Protein AF-A0A7K0LJV8-F1 (afdb_monomer_lite)

Secondary structure (DSSP, 8-state):
----HHHHHHHHHHHHH-THHHHHHHHH-----SS-TTS--------GGGGT---BTTBTTTTT-S--

pLDDT: mean 92.48, std 7.53, range [56.5, 98.56]

Sequence (68 aa):
MTLDRKRY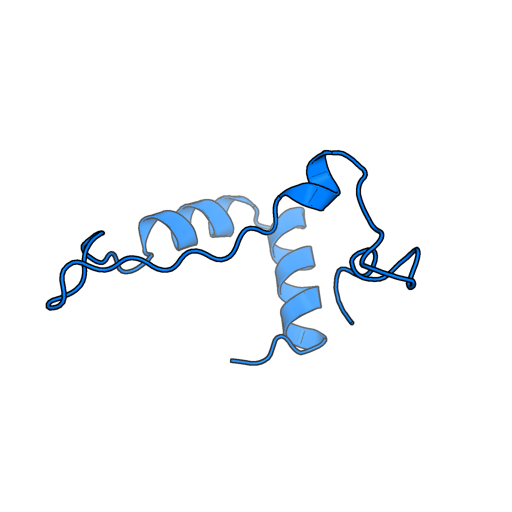LELIEARINNPASLQKALKKRARRTVAGKDGKLMLLAADHTARGIIAAGKNPTAIADRYV

Radius of gyration: 16.3 Å; chains: 1; bounding box: 35×35×29 Å

Foldseek 3Di:
DDCDPVNVVVVVCCVVPPVVVVVVCVVPDDDDDQADPVRDHDDDDDCCVVVVQQDDDPRRRNNVDPHD

Structure (mmCIF, N/CA/C/O backbone):
data_AF-A0A7K0LJV8-F1
#
_entry.id   AF-A0A7K0LJV8-F1
#
loop_
_atom_site.group_PDB
_atom_site.id
_atom_site.type_symbol
_atom_site.label_atom_id
_atom_site.label_alt_id
_atom_site.label_comp_id
_atom_site.label_asym_id
_atom_site.label_entity_id
_atom_site.label_seq_id
_atom_site.pdbx_PDB_ins_code
_atom_site.Cartn_x
_atom_site.Cartn_y
_atom_site.Cartn_z
_atom_site.occupancy
_atom_site.B_iso_or_equiv
_atom_site.auth_seq_id
_atom_site.auth_comp_id
_atom_site.auth_asym_id
_atom_site.auth_atom_id
_atom_site.pdbx_PDB_model_num
ATOM 1 N N . MET A 1 1 ? -12.029 5.828 -7.018 1.00 56.50 1 MET A N 1
ATOM 2 C CA . MET A 1 1 ? -10.773 6.605 -7.033 1.00 56.50 1 MET A CA 1
ATOM 3 C C . MET A 1 1 ? -9.771 5.794 -7.831 1.00 56.50 1 MET A C 1
ATOM 5 O O . MET A 1 1 ? -9.364 4.740 -7.365 1.00 56.50 1 MET A O 1
ATOM 9 N N . THR A 1 2 ? -9.484 6.207 -9.056 1.00 69.62 2 THR A N 1
ATOM 10 C CA . THR A 1 2 ? -8.523 5.554 -9.955 1.00 69.62 2 THR A CA 1
ATOM 11 C C . THR A 1 2 ? -7.150 6.191 -9.747 1.00 69.62 2 THR A C 1
ATOM 13 O O . THR A 1 2 ? -7.061 7.407 -9.580 1.00 69.62 2 THR A O 1
ATOM 16 N N . LEU A 1 3 ? -6.089 5.384 -9.696 1.00 82.88 3 LEU A N 1
ATOM 17 C CA . LEU A 1 3 ? -4.717 5.888 -9.651 1.00 82.88 3 LEU A CA 1
ATOM 18 C C . LEU A 1 3 ? -4.254 6.120 -11.092 1.00 82.88 3 LEU A C 1
ATOM 20 O O . LEU A 1 3 ? -3.843 5.181 -11.761 1.00 82.88 3 LEU A O 1
ATOM 24 N N . ASP A 1 4 ? -4.377 7.349 -11.588 1.00 91.25 4 ASP A N 1
ATOM 25 C CA . ASP A 1 4 ? -3.855 7.704 -12.910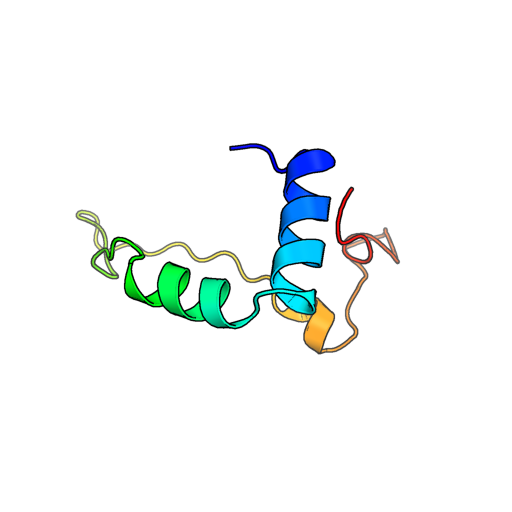 1.00 91.25 4 ASP A CA 1
ATOM 26 C C . ASP A 1 4 ? -2.328 7.925 -12.889 1.00 91.25 4 ASP A C 1
ATOM 28 O O . ASP A 1 4 ? -1.684 7.968 -11.831 1.00 91.25 4 ASP A O 1
ATOM 32 N N . ARG A 1 5 ? -1.729 8.084 -14.079 1.00 91.94 5 ARG A N 1
ATOM 33 C CA . ARG A 1 5 ? -0.279 8.298 -14.229 1.00 91.94 5 ARG A CA 1
ATOM 34 C C . ARG A 1 5 ? 0.224 9.492 -13.444 1.00 91.94 5 ARG A C 1
ATOM 36 O O . ARG A 1 5 ? 1.286 9.428 -12.831 1.00 91.94 5 ARG A O 1
ATOM 43 N N . LYS A 1 6 ? -0.531 10.588 -13.486 1.00 93.50 6 LYS A N 1
ATOM 44 C CA . LYS A 1 6 ? -0.161 11.829 -12.815 1.00 93.50 6 LYS A CA 1
ATOM 45 C C . LYS A 1 6 ? -0.071 11.588 -11.311 1.00 93.50 6 LYS A C 1
ATOM 47 O O . LYS A 1 6 ? 0.938 11.920 -10.697 1.00 93.50 6 LYS A O 1
ATOM 52 N N . ARG A 1 7 ? -1.074 10.932 -10.733 1.00 92.44 7 ARG A N 1
ATOM 53 C CA . ARG A 1 7 ? -1.134 10.644 -9.303 1.00 92.44 7 ARG A CA 1
ATOM 54 C C . ARG A 1 7 ? -0.073 9.640 -8.855 1.00 92.44 7 ARG A C 1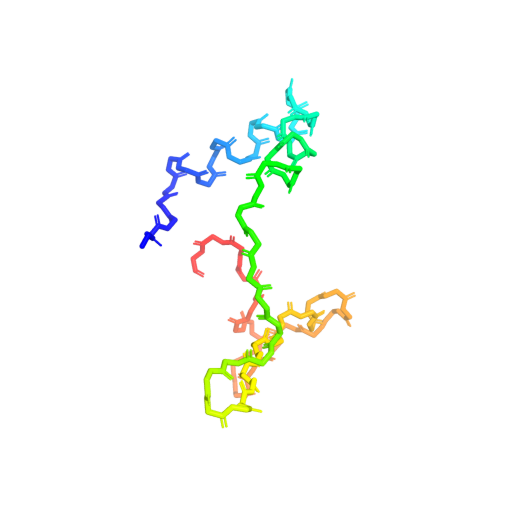
ATOM 56 O O . ARG A 1 7 ? 0.446 9.768 -7.746 1.00 92.44 7 ARG A O 1
ATOM 63 N N . TYR A 1 8 ? 0.280 8.672 -9.701 1.00 93.88 8 TYR A N 1
ATOM 64 C CA . TYR A 1 8 ? 1.406 7.769 -9.447 1.00 93.88 8 TYR A CA 1
ATOM 65 C C . TYR A 1 8 ? 2.745 8.521 -9.383 1.00 93.88 8 TYR A C 1
ATOM 67 O O . TYR A 1 8 ? 3.525 8.315 -8.453 1.00 93.88 8 TYR A O 1
ATOM 75 N N . LEU A 1 9 ? 2.987 9.442 -10.321 1.00 94.44 9 LEU A N 1
ATOM 76 C CA . LEU A 1 9 ? 4.193 10.276 -10.326 1.00 94.44 9 LEU A CA 1
ATOM 77 C C . LEU A 1 9 ? 4.242 11.221 -9.119 1.00 94.44 9 LEU A C 1
ATOM 79 O O . LEU A 1 9 ? 5.283 11.331 -8.482 1.00 94.44 9 LEU A O 1
ATOM 83 N N . GLU A 1 10 ? 3.116 11.822 -8.727 1.00 94.88 10 GLU A N 1
ATOM 84 C CA . GLU A 1 10 ? 3.026 12.635 -7.504 1.00 94.88 10 GLU A CA 1
ATOM 85 C C . GLU A 1 10 ? 3.399 11.838 -6.240 1.00 94.88 10 GLU A C 1
ATOM 87 O O . GLU A 1 10 ? 4.006 12.383 -5.318 1.00 94.88 10 GLU A O 1
ATOM 92 N N . LEU A 1 11 ? 3.072 10.539 -6.183 1.00 94.69 11 LEU A N 1
ATOM 93 C CA . LEU A 1 11 ? 3.484 9.669 -5.078 1.00 94.69 11 LEU A CA 1
ATOM 94 C C . LEU A 1 11 ? 5.002 9.433 -5.067 1.00 94.69 11 LEU A C 1
ATOM 96 O O . LEU A 1 11 ? 5.600 9.380 -3.990 1.00 94.69 11 LEU A O 1
ATOM 100 N N . ILE A 1 12 ? 5.623 9.274 -6.239 1.00 95.81 12 ILE A N 1
ATOM 101 C CA . ILE A 1 12 ? 7.082 9.145 -6.367 1.00 95.81 12 ILE A CA 1
ATOM 102 C C . ILE A 1 12 ? 7.761 10.448 -5.935 1.00 95.81 12 ILE A C 1
ATOM 104 O O . ILE A 1 12 ? 8.638 10.415 -5.074 1.00 95.81 12 ILE A O 1
ATOM 108 N N . GLU A 1 13 ? 7.289 11.587 -6.441 1.00 97.69 13 GLU A N 1
ATOM 109 C CA . GLU A 1 13 ? 7.772 12.918 -6.061 1.00 97.69 13 GLU A CA 1
ATOM 110 C C . GLU A 1 13 ? 7.679 13.149 -4.551 1.00 97.69 13 GLU A C 1
ATOM 112 O O . GLU A 1 13 ? 8.650 13.551 -3.911 1.00 97.69 13 GLU A O 1
ATOM 117 N N . ALA A 1 14 ? 6.542 12.811 -3.937 1.00 97.50 14 ALA A N 1
ATOM 118 C CA . ALA A 1 14 ? 6.371 12.932 -2.494 1.00 97.50 14 ALA A CA 1
ATOM 119 C C . ALA A 1 14 ? 7.350 12.048 -1.704 1.00 97.50 14 ALA A C 1
ATOM 121 O O . ALA A 1 14 ? 7.821 12.466 -0.649 1.00 97.50 14 ALA A O 1
ATOM 122 N N . ARG A 1 15 ? 7.684 10.843 -2.185 1.00 96.88 15 ARG A N 1
ATOM 123 C CA . ARG A 1 15 ? 8.664 9.963 -1.522 1.00 96.88 15 ARG A CA 1
ATOM 124 C C . ARG A 1 15 ? 10.077 10.539 -1.549 1.00 96.88 15 ARG A C 1
ATOM 126 O O . ARG A 1 15 ? 10.780 10.402 -0.554 1.00 96.88 15 ARG A O 1
ATOM 133 N N . ILE A 1 16 ? 10.468 11.155 -2.663 1.00 98.06 16 ILE A N 1
ATOM 134 C CA . ILE A 1 16 ? 11.819 11.691 -2.864 1.00 98.06 16 ILE A CA 1
ATOM 135 C C . ILE A 1 16 ? 11.961 13.046 -2.163 1.00 98.06 16 ILE A C 1
ATOM 137 O O . ILE A 1 16 ? 12.859 13.233 -1.349 1.00 98.06 16 ILE A O 1
ATOM 141 N N . ASN A 1 17 ? 11.039 13.969 -2.436 1.00 98.56 17 ASN A N 1
ATOM 142 C CA . ASN A 1 17 ? 11.191 15.381 -2.089 1.00 98.56 17 ASN A CA 1
ATOM 143 C C . ASN A 1 17 ? 10.451 15.790 -0.805 1.00 98.56 17 ASN A C 1
ATOM 145 O O . ASN A 1 17 ? 10.731 16.846 -0.240 1.00 98.56 17 ASN A O 1
ATOM 149 N N . ASN A 1 18 ? 9.496 14.989 -0.313 1.00 97.88 18 ASN A N 1
ATOM 150 C CA . ASN A 1 18 ? 8.725 15.323 0.892 1.0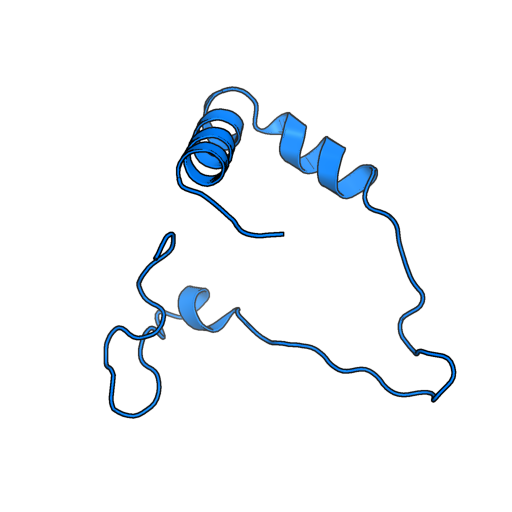0 97.88 18 ASN A CA 1
ATOM 151 C C . ASN A 1 18 ? 8.209 14.086 1.663 1.00 97.88 18 ASN A C 1
ATOM 153 O O . ASN A 1 18 ? 6.994 13.940 1.867 1.00 97.88 18 ASN A O 1
ATOM 157 N N . PRO A 1 19 ? 9.086 13.180 2.134 1.00 97.88 19 PRO A N 1
ATOM 158 C CA . PRO A 1 19 ? 8.668 11.914 2.750 1.00 97.88 19 PRO A CA 1
ATOM 159 C C . PRO A 1 19 ? 7.816 12.097 4.019 1.00 97.88 19 PRO A C 1
ATOM 161 O O . PRO A 1 19 ? 6.934 11.284 4.310 1.00 97.88 19 PRO A O 1
ATOM 164 N N . ALA A 1 20 ? 7.996 13.206 4.746 1.00 97.81 20 ALA A N 1
ATOM 165 C CA . ALA A 1 20 ? 7.197 13.545 5.928 1.00 97.81 20 ALA A CA 1
ATOM 166 C C . ALA A 1 20 ? 5.693 13.717 5.618 1.00 97.81 20 ALA A C 1
ATOM 168 O O . ALA A 1 20 ? 4.845 13.580 6.508 1.00 97.81 20 ALA A O 1
ATOM 169 N N . SER A 1 21 ? 5.333 13.999 4.361 1.00 97.38 21 SER A N 1
ATOM 170 C CA . SER A 1 21 ? 3.937 14.085 3.917 1.00 97.38 21 SER A CA 1
ATOM 171 C C . SER A 1 21 ? 3.164 12.773 4.118 1.00 97.38 21 SER A C 1
ATOM 173 O O . SER A 1 21 ? 1.992 12.815 4.499 1.00 97.38 21 SER A O 1
ATOM 175 N N . LEU A 1 22 ? 3.817 11.612 3.974 1.00 96.62 22 LEU A N 1
ATOM 176 C CA . LEU A 1 22 ? 3.186 10.294 4.117 1.00 96.62 22 LEU A CA 1
ATOM 177 C C . LEU A 1 22 ? 2.751 10.026 5.562 1.00 96.62 22 LEU A C 1
ATOM 179 O O . LEU A 1 22 ? 1.640 9.564 5.822 1.00 96.62 22 LEU A O 1
ATOM 183 N N . GLN A 1 23 ? 3.597 10.389 6.526 1.00 97.56 23 GLN A N 1
ATOM 184 C CA . GLN A 1 23 ? 3.294 10.259 7.953 1.00 97.56 23 GLN A CA 1
ATOM 185 C C . GLN A 1 23 ? 2.165 11.211 8.364 1.00 97.56 23 GLN A C 1
ATOM 187 O O . GLN A 1 23 ? 1.274 10.834 9.128 1.00 97.56 23 GLN A O 1
ATOM 192 N N . LYS A 1 24 ? 2.165 12.441 7.829 1.00 97.81 24 LYS A N 1
ATOM 193 C CA . LYS A 1 24 ? 1.076 13.409 8.030 1.00 97.81 24 LYS A CA 1
ATOM 194 C C . LYS A 1 24 ? -0.246 12.870 7.476 1.00 97.81 24 LYS A C 1
ATOM 196 O O . LYS A 1 24 ? -1.263 12.963 8.162 1.00 97.81 24 LYS A O 1
ATOM 201 N N . ALA A 1 25 ? -0.231 12.270 6.285 1.00 96.81 25 ALA A N 1
ATOM 202 C CA . ALA A 1 25 ? -1.406 11.641 5.689 1.00 96.81 25 ALA A CA 1
ATOM 203 C C . ALA A 1 25 ? -1.922 10.470 6.544 1.00 96.81 25 ALA A C 1
ATOM 205 O O . ALA A 1 25 ? -3.115 10.408 6.837 1.00 96.81 25 ALA A O 1
ATOM 206 N N . LEU A 1 26 ? -1.029 9.599 7.028 1.00 97.44 26 LEU A N 1
ATOM 207 C CA . LEU A 1 26 ? -1.394 8.485 7.908 1.00 97.44 26 LEU A CA 1
ATOM 208 C C . LEU A 1 26 ? -2.057 8.964 9.208 1.00 97.44 26 LEU A C 1
ATOM 210 O O . LEU A 1 26 ? -3.078 8.410 9.612 1.00 97.44 26 LEU A O 1
ATOM 214 N N . LYS A 1 27 ? -1.507 10.005 9.847 1.00 97.75 27 LYS A N 1
ATOM 215 C CA . LYS A 1 27 ? -2.061 10.584 11.084 1.00 97.75 27 LYS A CA 1
ATOM 216 C C . LYS A 1 27 ? -3.448 11.200 10.878 1.00 97.75 27 LYS A C 1
ATOM 218 O O . LYS A 1 27 ? -4.276 11.113 11.778 1.00 97.75 27 LYS A O 1
ATOM 223 N N . LYS A 1 28 ? -3.701 11.793 9.707 1.00 97.56 28 LYS A N 1
ATOM 224 C CA . LYS A 1 28 ? -4.981 12.427 9.344 1.00 97.56 28 LYS A CA 1
ATOM 225 C C . LYS A 1 28 ? -6.036 11.447 8.812 1.00 97.56 28 LYS A C 1
ATOM 227 O O . LYS A 1 28 ? -7.170 11.854 8.580 1.00 97.56 28 LYS A O 1
ATOM 232 N N . ARG A 1 29 ? -5.690 10.174 8.592 1.00 97.00 29 ARG A N 1
ATOM 233 C CA . ARG A 1 29 ? -6.599 9.171 8.023 1.00 97.00 29 ARG A CA 1
ATOM 234 C C . ARG A 1 29 ? -7.820 8.963 8.923 1.00 97.00 29 ARG A C 1
ATOM 236 O O . ARG A 1 29 ? -7.674 8.609 10.093 1.00 97.00 29 ARG A O 1
ATOM 243 N N . ALA A 1 30 ? -9.016 9.098 8.350 1.00 95.94 30 ALA A N 1
ATOM 244 C CA . ALA A 1 30 ? -10.260 8.745 9.026 1.00 95.94 30 ALA A CA 1
ATOM 245 C C . ALA A 1 30 ? -10.232 7.274 9.482 1.00 95.94 30 ALA A C 1
ATOM 247 O O . ALA A 1 30 ? -9.808 6.380 8.740 1.00 95.94 30 ALA A O 1
ATOM 248 N N . ARG A 1 31 ? -10.659 7.021 10.721 1.00 92.19 31 ARG A N 1
ATOM 249 C CA . ARG A 1 31 ? -10.676 5.682 11.325 1.00 92.19 31 ARG A CA 1
ATOM 250 C C . ARG A 1 31 ? -12.101 5.140 11.390 1.00 92.19 31 ARG A C 1
ATOM 252 O O . ARG A 1 31 ? -13.055 5.901 11.491 1.00 92.19 31 ARG A O 1
ATOM 259 N N . ARG A 1 32 ? -12.216 3.813 11.352 1.00 89.38 32 ARG A N 1
ATOM 260 C CA . ARG A 1 32 ? -13.462 3.056 11.526 1.00 89.38 32 ARG A CA 1
ATOM 261 C C . ARG A 1 32 ? -13.275 1.990 12.601 1.00 89.38 32 ARG A C 1
ATOM 263 O O . ARG A 1 32 ? -12.136 1.609 12.879 1.00 89.38 32 ARG A O 1
ATOM 270 N N . THR A 1 33 ? -14.371 1.477 13.150 1.00 89.44 33 THR A N 1
ATOM 271 C CA . THR A 1 33 ? -14.349 0.267 13.981 1.00 89.44 33 THR A CA 1
ATOM 272 C C . THR A 1 33 ? -13.997 -0.961 13.136 1.00 89.44 33 THR A C 1
ATOM 274 O O . THR A 1 33 ? -14.138 -0.957 11.907 1.00 89.44 33 THR A O 1
ATOM 277 N N . VAL A 1 34 ? -13.485 -2.007 13.790 1.00 86.12 34 VAL A N 1
ATOM 278 C CA . VAL A 1 34 ? -13.011 -3.225 13.114 1.00 86.12 34 VAL A CA 1
ATOM 279 C C . VAL A 1 34 ? -14.186 -4.037 12.571 1.00 86.12 34 VAL A C 1
ATOM 281 O O . VAL A 1 34 ? -14.229 -4.277 11.365 1.00 86.12 34 VAL A O 1
ATOM 284 N N . ALA A 1 35 ? -15.147 -4.388 13.427 1.00 82.50 35 ALA A N 1
ATOM 285 C CA . ALA A 1 35 ? -16.390 -5.036 13.024 1.00 82.50 35 ALA A CA 1
ATOM 286 C C . ALA A 1 35 ? -17.428 -3.991 12.577 1.00 82.50 35 ALA A C 1
ATOM 288 O O . ALA A 1 35 ? -17.583 -2.941 13.216 1.00 82.50 35 ALA A O 1
ATOM 289 N N . GLY A 1 36 ? -18.106 -4.276 11.461 1.00 81.06 36 GLY A N 1
ATOM 290 C CA . GLY A 1 36 ? -19.289 -3.539 11.020 1.00 81.06 36 GLY A CA 1
ATOM 291 C C . GLY A 1 36 ? -20.523 -3.883 11.861 1.00 81.06 36 GLY A C 1
ATOM 292 O O . GLY A 1 36 ? -20.453 -4.680 12.794 1.00 81.06 36 GLY A O 1
ATOM 293 N N . LYS A 1 37 ? -21.678 -3.301 11.517 1.00 86.25 37 LYS A N 1
ATOM 294 C CA . LYS A 1 37 ? -22.956 -3.557 12.217 1.00 86.25 37 LYS A CA 1
ATOM 295 C C . LYS A 1 37 ? -23.394 -5.028 12.169 1.00 86.25 37 LYS A C 1
ATOM 297 O O . LYS A 1 37 ? -24.146 -5.465 13.026 1.00 86.25 37 LYS A O 1
ATOM 302 N N . ASP A 1 38 ? -22.930 -5.767 11.168 1.00 91.94 38 ASP A N 1
ATOM 303 C CA . ASP A 1 38 ? -23.202 -7.188 10.943 1.00 91.94 38 ASP A CA 1
ATOM 304 C C . ASP A 1 38 ? -22.184 -8.120 11.627 1.00 91.94 38 ASP A C 1
ATOM 306 O O . ASP A 1 38 ? -22.260 -9.337 11.465 1.00 91.94 38 ASP A O 1
ATOM 310 N N . GLY A 1 39 ? -21.212 -7.564 12.360 1.00 92.19 39 GLY A N 1
ATOM 311 C CA . GLY A 1 39 ? -20.171 -8.323 13.051 1.00 92.19 39 GLY A CA 1
ATOM 312 C C . GLY A 1 39 ? -19.101 -8.923 12.133 1.00 92.19 39 GLY A C 1
ATOM 313 O O . GLY A 1 39 ? -18.212 -9.618 12.622 1.00 92.19 39 GLY A O 1
ATOM 314 N N . LYS A 1 40 ? -19.150 -8.669 10.818 1.00 90.25 40 LYS A N 1
ATOM 315 C CA . LYS A 1 40 ? -18.224 -9.267 9.848 1.00 90.25 40 LYS A CA 1
ATOM 316 C C . LYS A 1 40 ? -17.075 -8.321 9.507 1.00 90.25 40 LYS A C 1
ATOM 318 O O . LYS A 1 40 ? -17.185 -7.095 9.586 1.00 90.25 40 LYS A O 1
ATOM 323 N N . LEU A 1 41 ? -15.951 -8.914 9.104 1.00 91.69 41 LEU A N 1
ATOM 324 C CA . LEU A 1 41 ? -14.778 -8.212 8.595 1.00 91.69 41 LEU A CA 1
ATOM 325 C C . LEU A 1 41 ? -14.261 -8.924 7.345 1.00 91.69 41 LEU A C 1
ATOM 327 O O . LEU A 1 41 ? -13.898 -10.094 7.398 1.00 91.69 41 LEU A O 1
ATOM 331 N 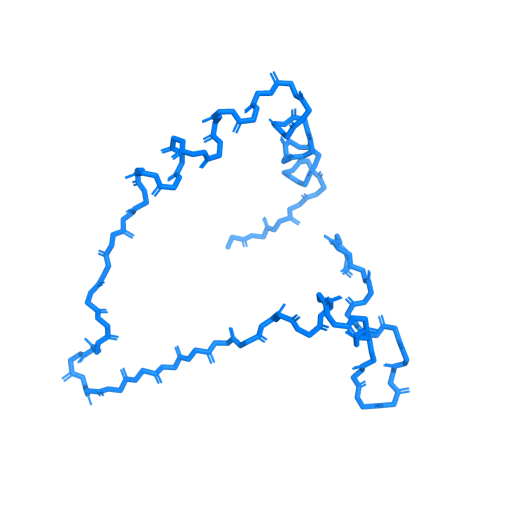N . MET A 1 42 ? -14.175 -8.187 6.241 1.00 90.88 42 MET A N 1
ATOM 332 C CA . MET A 1 42 ? -13.464 -8.614 5.040 1.00 90.88 42 MET A CA 1
ATOM 333 C C . MET A 1 42 ? -12.158 -7.826 4.926 1.00 90.88 42 MET A C 1
ATOM 335 O O . MET A 1 42 ? -12.159 -6.596 5.027 1.00 90.88 42 MET A O 1
ATOM 339 N N . LEU A 1 43 ? -11.049 -8.532 4.710 1.00 92.06 43 LEU A N 1
ATOM 340 C CA . LEU A 1 43 ? -9.730 -7.957 4.453 1.00 92.06 43 LEU A CA 1
ATOM 341 C C . LEU A 1 43 ? -9.184 -8.522 3.143 1.00 92.06 43 LEU A C 1
ATOM 343 O O . LEU A 1 43 ? -9.318 -9.714 2.881 1.00 92.06 43 LEU A O 1
ATOM 347 N N . LEU A 1 44 ? -8.546 -7.666 2.347 1.00 94.06 44 LEU A N 1
ATOM 348 C CA . LEU A 1 44 ? -7.798 -8.069 1.160 1.00 94.06 44 LEU A CA 1
ATOM 349 C C . LEU A 1 44 ? -6.303 -8.065 1.497 1.00 94.06 44 LEU A C 1
ATOM 351 O O . LEU A 1 44 ? -5.769 -7.027 1.889 1.00 94.06 44 LEU A O 1
ATOM 355 N N . ALA A 1 45 ? -5.640 -9.211 1.349 1.00 94.88 45 ALA A N 1
ATOM 356 C CA . ALA A 1 45 ? -4.199 -9.342 1.557 1.00 94.88 45 ALA A CA 1
ATOM 357 C C . ALA A 1 45 ? -3.422 -9.004 0.272 1.00 94.88 45 ALA A C 1
ATOM 359 O O . ALA A 1 45 ? -3.790 -9.449 -0.814 1.00 94.88 45 ALA A O 1
ATOM 360 N N . ALA A 1 46 ? -2.343 -8.224 0.395 1.00 93.38 46 ALA A N 1
ATOM 361 C CA . ALA A 1 46 ? -1.516 -7.759 -0.729 1.00 93.38 46 ALA A CA 1
ATOM 362 C C . ALA A 1 46 ? -0.006 -7.731 -0.394 1.00 93.38 46 ALA A C 1
ATOM 364 O O . ALA A 1 46 ? 0.765 -6.980 -0.984 1.00 93.38 46 ALA A O 1
ATOM 365 N N . ASP A 1 47 ? 0.425 -8.541 0.571 1.00 95.69 47 ASP A N 1
ATOM 366 C CA . ASP A 1 47 ? 1.788 -8.600 1.118 1.00 95.69 47 ASP A CA 1
ATOM 367 C C . ASP A 1 47 ? 2.706 -9.617 0.411 1.00 95.69 47 ASP A C 1
ATOM 369 O O . ASP A 1 47 ? 3.918 -9.610 0.617 1.00 95.69 47 ASP A O 1
ATOM 373 N N . HIS A 1 48 ? 2.157 -10.447 -0.479 1.00 95.62 48 HIS A N 1
ATOM 374 C CA . HIS A 1 48 ? 2.865 -11.492 -1.233 1.00 95.62 48 HIS A CA 1
ATOM 375 C C . HIS A 1 48 ? 4.164 -11.011 -1.906 1.00 95.62 48 HIS A C 1
ATOM 377 O O . HIS A 1 48 ? 5.191 -11.690 -1.831 1.00 95.62 48 HIS A O 1
ATOM 383 N N . THR A 1 49 ? 4.150 -9.816 -2.508 1.00 95.19 49 THR A N 1
ATOM 384 C CA . THR A 1 49 ? 5.315 -9.274 -3.231 1.00 95.19 49 THR A CA 1
ATOM 385 C C . THR A 1 49 ? 6.500 -8.974 -2.314 1.00 95.19 49 THR A C 1
ATOM 387 O O . THR A 1 49 ? 7.642 -9.053 -2.760 1.00 95.19 49 THR A O 1
ATOM 390 N N . ALA A 1 50 ? 6.270 -8.719 -1.019 1.00 94.56 50 ALA A N 1
ATOM 391 C CA . ALA A 1 50 ? 7.344 -8.560 -0.036 1.00 94.56 50 ALA A CA 1
ATOM 392 C C . ALA A 1 50 ? 8.117 -9.870 0.205 1.00 94.56 50 ALA A C 1
ATOM 394 O O . ALA A 1 50 ? 9.249 -9.838 0.677 1.00 94.56 50 ALA A O 1
ATOM 395 N N . ARG A 1 51 ? 7.524 -11.018 -0.152 1.00 95.69 51 ARG A N 1
ATOM 396 C CA . ARG A 1 51 ? 8.139 -12.353 -0.086 1.00 95.69 51 ARG A CA 1
ATOM 397 C C . ARG A 1 51 ? 8.676 -12.826 -1.442 1.00 95.69 51 ARG A C 1
ATOM 399 O O . ARG A 1 51 ? 8.995 -14.000 -1.585 1.00 95.69 51 ARG A O 1
ATOM 406 N N . GLY A 1 52 ? 8.728 -11.948 -2.448 1.00 94.88 52 GLY A N 1
ATOM 407 C CA . GLY A 1 52 ? 9.149 -12.297 -3.810 1.00 94.88 52 GLY A CA 1
ATOM 408 C C . GLY A 1 52 ? 8.119 -13.104 -4.609 1.00 94.88 52 GLY A C 1
ATOM 409 O O . GLY A 1 52 ? 8.414 -13.539 -5.719 1.00 94.88 52 GLY A O 1
ATOM 410 N N . ILE A 1 53 ? 6.905 -13.297 -4.083 1.00 96.50 53 ILE A N 1
ATOM 411 C CA . ILE A 1 53 ? 5.825 -13.979 -4.800 1.00 96.50 53 ILE A CA 1
ATOM 412 C C . ILE A 1 53 ? 5.171 -12.955 -5.725 1.00 96.50 53 ILE A C 1
ATOM 414 O O . ILE A 1 53 ? 4.547 -12.009 -5.243 1.00 96.50 53 ILE A O 1
ATOM 418 N N . ILE A 1 54 ? 5.336 -13.141 -7.040 1.00 96.50 54 ILE A N 1
ATOM 419 C CA . ILE A 1 54 ? 4.782 -12.247 -8.074 1.00 96.50 54 ILE A CA 1
ATOM 420 C C . ILE A 1 54 ? 3.837 -12.925 -9.080 1.00 96.50 54 ILE A C 1
ATOM 422 O O . ILE A 1 54 ? 3.253 -12.259 -9.938 1.00 96.50 54 ILE A O 1
ATOM 426 N N . ALA A 1 55 ? 3.675 -14.242 -8.971 1.00 96.81 55 ALA A N 1
ATOM 427 C CA . ALA A 1 55 ? 2.796 -15.027 -9.824 1.00 96.81 55 ALA A CA 1
ATOM 428 C C . ALA A 1 55 ? 1.391 -15.151 -9.218 1.00 96.81 55 ALA A C 1
ATOM 430 O O . ALA A 1 55 ? 1.235 -15.222 -7.998 1.00 96.81 55 ALA A O 1
ATOM 431 N N . ALA A 1 56 ? 0.378 -15.253 -10.079 1.00 95.31 56 ALA A N 1
ATOM 432 C CA . ALA A 1 56 ? -0.971 -15.652 -9.693 1.00 95.31 56 ALA A CA 1
ATOM 433 C C . ALA A 1 56 ? -1.561 -16.597 -10.748 1.00 95.31 56 ALA A C 1
ATOM 435 O O . ALA A 1 56 ? -1.647 -16.266 -11.935 1.00 95.31 56 ALA A O 1
ATOM 436 N N . GLY A 1 57 ? -1.969 -17.793 -10.317 1.00 95.25 57 GLY A N 1
ATOM 437 C CA . GLY A 1 57 ? -2.453 -18.835 -11.222 1.00 95.25 57 GLY A CA 1
ATOM 438 C C . GLY A 1 57 ? -1.418 -19.176 -12.300 1.00 95.25 57 GLY A C 1
ATOM 439 O O . GLY A 1 57 ? -0.274 -19.491 -11.989 1.00 95.25 57 GLY A O 1
ATOM 440 N N . LYS A 1 58 ? -1.826 -19.101 -13.573 1.00 97.31 58 LYS A N 1
ATOM 441 C CA . LYS A 1 58 ? -0.956 -19.373 -14.732 1.00 97.31 58 LYS A CA 1
ATOM 442 C C . LYS A 1 58 ? -0.136 -18.161 -15.193 1.00 97.31 58 LYS A C 1
ATOM 444 O O . LYS A 1 58 ? 0.687 -18.317 -16.087 1.00 97.31 58 LYS A O 1
ATOM 449 N N . ASN A 1 59 ? -0.367 -16.968 -14.635 1.00 96.81 59 ASN A N 1
ATOM 450 C CA . ASN A 1 59 ? 0.366 -15.763 -15.016 1.00 96.81 59 ASN A CA 1
ATOM 451 C C . ASN A 1 59 ? 1.577 -15.570 -14.076 1.00 96.81 59 ASN A C 1
ATOM 453 O O . ASN A 1 59 ? 1.381 -15.239 -12.899 1.00 96.81 59 ASN A O 1
ATOM 457 N N . PRO A 1 60 ? 2.819 -15.756 -14.568 1.00 96.56 60 PRO A N 1
ATOM 458 C CA . PRO A 1 60 ? 4.021 -15.695 -13.737 1.00 96.56 60 PRO A CA 1
ATOM 459 C C . PRO A 1 60 ? 4.354 -14.283 -13.232 1.00 96.56 60 PRO A C 1
ATOM 461 O O . PRO A 1 60 ? 5.128 -14.152 -12.289 1.00 96.56 60 PRO A O 1
ATOM 464 N N . THR A 1 61 ? 3.773 -13.234 -13.819 1.00 95.69 61 THR A N 1
ATOM 465 C CA . THR A 1 61 ? 4.071 -11.828 -13.498 1.00 95.69 61 THR A CA 1
ATOM 466 C C . THR A 1 61 ? 2.826 -11.040 -13.089 1.00 95.69 61 THR A C 1
ATOM 468 O O . THR A 1 61 ? 2.812 -9.814 -13.172 1.00 95.69 61 THR A O 1
ATOM 471 N N . ALA A 1 62 ? 1.769 -11.729 -12.653 1.00 95.06 62 ALA A N 1
ATOM 472 C CA . ALA A 1 62 ? 0.443 -11.154 -12.418 1.00 95.06 62 ALA A CA 1
ATOM 473 C C . ALA A 1 62 ? 0.410 -9.953 -11.460 1.00 95.06 62 ALA A C 1
ATOM 475 O O . ALA A 1 62 ? -0.456 -9.098 -11.598 1.00 95.06 62 ALA A O 1
ATOM 476 N N . ILE A 1 63 ? 1.317 -9.904 -10.482 1.00 94.62 63 ILE A N 1
ATOM 477 C CA . ILE A 1 63 ? 1.388 -8.827 -9.478 1.00 94.62 63 ILE A CA 1
ATOM 478 C C . ILE A 1 63 ? 2.757 -8.130 -9.479 1.00 94.62 63 ILE A C 1
ATOM 480 O O . ILE A 1 63 ? 3.168 -7.545 -8.477 1.00 94.62 63 ILE A O 1
ATOM 484 N N . ALA A 1 64 ? 3.496 -8.242 -10.587 1.00 93.44 64 ALA A N 1
ATOM 485 C CA . ALA A 1 64 ? 4.817 -7.637 -10.731 1.00 93.44 64 ALA A CA 1
ATOM 486 C C . ALA A 1 64 ? 4.748 -6.129 -11.020 1.00 93.44 64 ALA A C 1
ATOM 488 O O . ALA A 1 64 ? 5.648 -5.383 -10.627 1.00 93.44 64 ALA A O 1
ATOM 489 N N . ASP A 1 65 ? 3.690 -5.684 -11.696 1.00 90.06 65 ASP A N 1
ATOM 490 C CA . ASP A 1 65 ? 3.496 -4.282 -12.039 1.00 90.06 65 ASP A CA 1
ATOM 491 C C . ASP A 1 65 ? 3.013 -3.479 -10.816 1.00 90.06 65 ASP A C 1
ATOM 493 O O . ASP A 1 65 ? 2.228 -3.941 -9.985 1.00 90.06 65 ASP A O 1
ATOM 497 N N . ARG A 1 66 ? 3.540 -2.262 -10.666 1.00 85.44 66 ARG A N 1
ATOM 498 C CA . ARG A 1 66 ? 3.219 -1.332 -9.573 1.00 85.44 66 ARG A CA 1
ATOM 499 C C . ARG A 1 66 ? 2.410 -0.122 -10.030 1.00 85.44 66 ARG A C 1
ATOM 501 O O . ARG A 1 66 ? 2.127 0.746 -9.203 1.00 85.44 66 ARG A O 1
ATOM 508 N N . TYR A 1 67 ? 2.094 -0.038 -11.312 1.00 82.38 67 TYR A N 1
ATOM 509 C CA . TYR A 1 67 ? 1.394 1.072 -11.934 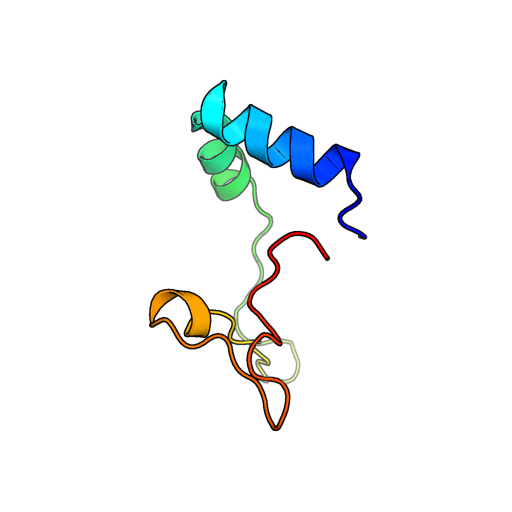1.00 82.38 67 TYR A CA 1
ATOM 510 C C . TYR A 1 67 ? 0.244 0.600 -12.840 1.00 82.38 67 TYR A C 1
ATOM 512 O O . TYR A 1 67 ? -0.805 1.246 -12.812 1.00 82.38 67 TYR A O 1
ATOM 520 N N . VAL A 1 68 ? 0.416 -0.499 -13.587 1.00 64.88 68 VAL A N 1
ATOM 521 C CA . VAL A 1 68 ? -0.565 -1.030 -14.558 1.00 64.88 68 VAL A CA 1
ATOM 522 C C . VAL A 1 68 ? -1.124 -2.381 -14.133 1.00 64.88 68 VAL A C 1
ATOM 524 O O . VAL A 1 68 ? -0.336 -3.332 -13.975 1.00 64.88 68 VAL A O 1
#